Protein AF-A0A961VDP0-F1 (afdb_monomer_lite)

Secondary structure (DSSP, 8-state):
------------SS--GGGSGGGT-SSS--HHHHHHHHTS---SS---SSSSHHHHHHHHHHSS--

Sequence (66 aa):
MATRPNILFLFSDQHARNVAGCYGDALSPTPNIDRIAAAGVTFGSAYCAAPICTPSRMSLLTGRWP

Structure (mmCIF, N/CA/C/O backbone):
data_AF-A0A961VDP0-F1
#
_entry.id   AF-A0A961VDP0-F1
#
loop_
_atom_site.group_PDB
_atom_site.id
_atom_site.type_symbol
_atom_site.label_atom_id
_atom_site.label_alt_id
_atom_site.label_comp_id
_atom_site.label_asym_id
_atom_site.label_entity_id
_atom_site.label_seq_id
_atom_site.pdbx_PDB_ins_code
_atom_site.Cartn_x
_atom_site.Cartn_y
_atom_site.Cartn_z
_atom_site.occupancy
_atom_site.B_iso_or_equiv
_atom_site.auth_seq_id
_atom_site.auth_comp_id
_atom_site.auth_asym_id
_atom_site.auth_atom_id
_atom_site.pdbx_PDB_model_num
ATOM 1 N N . MET A 1 1 ? -21.628 24.172 -1.764 1.00 51.06 1 MET A N 1
ATOM 2 C CA . MET A 1 1 ? -20.207 23.972 -2.130 1.00 51.06 1 MET A CA 1
ATOM 3 C C . MET A 1 1 ? -19.716 22.732 -1.412 1.00 51.06 1 MET A C 1
ATOM 5 O O . MET A 1 1 ? -19.936 22.644 -0.211 1.00 51.06 1 MET A O 1
ATOM 9 N N . ALA A 1 2 ? -19.116 21.771 -2.117 1.00 72.19 2 ALA A N 1
ATOM 10 C CA . ALA A 1 2 ? -18.436 20.667 -1.445 1.00 72.19 2 ALA A CA 1
ATOM 11 C C . ALA A 1 2 ? -17.237 21.236 -0.674 1.00 72.19 2 ALA A C 1
ATOM 13 O O . ALA A 1 2 ? -16.472 22.034 -1.220 1.00 72.19 2 ALA A O 1
ATOM 14 N N . THR A 1 3 ? -17.107 20.887 0.602 1.00 91.81 3 THR A N 1
ATOM 15 C CA . THR A 1 3 ? -15.958 21.278 1.418 1.00 91.81 3 THR A CA 1
ATOM 16 C C . THR A 1 3 ? -14.700 20.640 0.832 1.00 91.81 3 THR A C 1
ATOM 18 O O . THR A 1 3 ? -14.700 19.462 0.480 1.00 91.81 3 THR A O 1
ATOM 21 N N . ARG A 1 4 ? -13.625 21.419 0.667 1.00 94.56 4 ARG A N 1
ATOM 22 C CA . ARG A 1 4 ? -12.357 20.897 0.143 1.00 94.56 4 ARG A CA 1
ATOM 23 C C . ARG A 1 4 ? -11.682 20.073 1.249 1.00 94.56 4 ARG A C 1
ATOM 25 O O . ARG A 1 4 ? -11.338 20.662 2.274 1.00 94.56 4 ARG A O 1
ATOM 32 N N . PRO A 1 5 ? -11.513 18.749 1.094 1.00 96.25 5 PRO A N 1
ATOM 33 C CA . PRO A 1 5 ? -10.920 17.934 2.145 1.00 96.25 5 PRO A CA 1
ATOM 34 C C . PRO A 1 5 ? -9.411 18.179 2.235 1.00 96.25 5 PRO A C 1
ATOM 36 O O . PRO A 1 5 ? -8.752 18.471 1.236 1.00 96.25 5 PRO A O 1
ATOM 39 N N . ASN A 1 6 ? -8.859 18.004 3.434 1.00 96.81 6 ASN A N 1
ATOM 40 C CA . ASN A 1 6 ? -7.417 17.870 3.616 1.00 96.81 6 ASN A CA 1
ATOM 41 C C . ASN A 1 6 ? -6.988 16.452 3.216 1.00 96.81 6 ASN A C 1
ATOM 43 O O . ASN A 1 6 ? -7.691 15.488 3.520 1.00 96.81 6 ASN A O 1
ATOM 47 N N . ILE A 1 7 ? -5.830 16.323 2.565 1.00 96.62 7 ILE A N 1
ATOM 48 C CA . ILE A 1 7 ? -5.270 15.032 2.148 1.00 96.62 7 ILE A CA 1
ATOM 49 C C . ILE A 1 7 ? -4.010 14.766 2.974 1.00 96.62 7 ILE A C 1
ATOM 51 O O . ILE A 1 7 ? -3.044 15.520 2.887 1.00 96.62 7 ILE A O 1
ATOM 55 N N . LEU A 1 8 ? -4.018 13.686 3.758 1.00 96.94 8 LEU A N 1
ATOM 56 C CA . LEU A 1 8 ? -2.841 13.161 4.449 1.00 96.94 8 LEU A CA 1
ATOM 57 C C . LEU A 1 8 ? -2.387 11.886 3.737 1.00 96.94 8 LEU A C 1
ATOM 59 O O . LEU A 1 8 ? -3.136 10.913 3.677 1.00 96.94 8 LEU A O 1
ATOM 63 N N . PHE A 1 9 ? -1.160 11.888 3.221 1.00 96.94 9 PHE A N 1
ATOM 64 C CA . PHE A 1 9 ? -0.554 10.726 2.582 1.00 96.94 9 PHE A CA 1
ATOM 65 C C . PHE A 1 9 ? 0.554 10.151 3.470 1.00 96.94 9 PHE A C 1
ATOM 67 O O . PHE A 1 9 ? 1.550 10.820 3.735 1.00 96.94 9 PHE A O 1
ATOM 74 N N . LEU A 1 10 ? 0.370 8.915 3.939 1.00 96.56 10 LEU A N 1
ATOM 75 C CA . LEU A 1 10 ? 1.342 8.194 4.762 1.00 96.56 10 LEU A CA 1
ATOM 76 C C . LEU A 1 10 ? 2.027 7.122 3.915 1.00 96.56 10 LEU A C 1
ATOM 78 O O . LEU A 1 10 ? 1.353 6.289 3.313 1.00 96.56 10 LEU A O 1
ATOM 82 N N . PHE A 1 11 ? 3.360 7.124 3.896 1.00 95.69 11 PHE A N 1
ATOM 83 C CA . PHE A 1 11 ? 4.156 6.160 3.137 1.00 95.69 11 PHE A CA 1
ATOM 84 C C . PHE A 1 11 ? 5.217 5.525 4.033 1.00 95.69 11 PHE A C 1
ATOM 86 O O . PHE A 1 11 ? 6.221 6.153 4.368 1.00 95.69 11 PHE A O 1
ATOM 93 N N . SER A 1 12 ? 4.980 4.281 4.440 1.00 95.38 12 SER A N 1
ATOM 94 C CA . SER A 1 12 ? 5.931 3.493 5.226 1.00 95.38 12 SER A CA 1
ATOM 95 C C . SER A 1 12 ? 7.034 2.912 4.341 1.00 95.38 12 SER A C 1
ATOM 97 O O . SER A 1 12 ? 6.756 2.468 3.228 1.00 95.38 12 SER A O 1
ATOM 99 N N . ASP A 1 13 ? 8.268 2.872 4.843 1.00 96.81 13 ASP A N 1
ATOM 100 C CA . ASP A 1 13 ? 9.407 2.283 4.132 1.00 96.81 13 ASP A CA 1
ATOM 101 C C . ASP A 1 13 ? 9.565 0.793 4.467 1.00 96.81 13 ASP A C 1
ATOM 103 O O . ASP A 1 13 ? 9.446 0.413 5.629 1.00 96.81 13 ASP A O 1
ATOM 107 N N . GLN A 1 14 ? 9.817 -0.036 3.449 1.00 95.06 14 GLN A N 1
ATOM 108 C CA . GLN A 1 14 ? 10.018 -1.493 3.554 1.00 95.06 14 GLN A CA 1
ATOM 109 C C . GLN A 1 14 ? 8.952 -2.251 4.375 1.00 95.06 14 GLN A C 1
ATOM 111 O O . GLN A 1 14 ? 9.209 -3.320 4.925 1.00 95.06 14 GLN A O 1
ATOM 116 N N . HIS A 1 15 ? 7.732 -1.721 4.447 1.00 95.12 15 HIS A N 1
ATOM 117 C CA . HIS A 1 15 ? 6.650 -2.322 5.218 1.00 95.12 15 HIS A CA 1
ATOM 118 C C . HIS A 1 15 ? 5.967 -3.427 4.410 1.00 95.12 15 HIS A C 1
ATOM 120 O O . HIS A 1 15 ? 5.297 -3.166 3.408 1.00 95.12 15 HIS A O 1
ATOM 126 N N . ALA A 1 16 ? 6.145 -4.671 4.845 1.00 95.12 16 ALA A N 1
ATOM 127 C CA . ALA A 1 16 ? 5.499 -5.809 4.213 1.00 95.12 16 ALA A CA 1
ATOM 128 C C . ALA A 1 16 ? 3.992 -5.824 4.516 1.00 95.12 16 ALA A C 1
ATOM 130 O O . ALA A 1 16 ? 3.552 -5.528 5.622 1.00 95.12 16 ALA A O 1
ATOM 131 N N . ARG A 1 17 ? 3.175 -6.208 3.533 1.00 95.25 17 ARG A N 1
ATOM 132 C CA . ARG A 1 17 ? 1.713 -6.270 3.696 1.00 95.25 17 ARG A CA 1
ATOM 133 C C . ARG A 1 17 ? 1.288 -7.193 4.844 1.00 95.25 17 ARG A C 1
ATOM 135 O O . ARG A 1 17 ? 0.331 -6.902 5.548 1.00 95.25 17 ARG A O 1
ATOM 142 N N . ASN A 1 18 ? 1.970 -8.322 4.991 1.00 95.31 18 ASN A N 1
ATOM 143 C CA . ASN A 1 18 ? 1.598 -9.409 5.892 1.00 95.31 18 ASN A CA 1
ATOM 144 C C . ASN A 1 18 ? 1.980 -9.174 7.360 1.00 95.31 18 ASN A C 1
ATOM 146 O O . ASN A 1 18 ? 1.803 -10.096 8.143 1.00 95.31 18 ASN A O 1
ATOM 150 N N . VAL A 1 19 ? 2.516 -8.002 7.722 1.00 96.06 19 VAL A N 1
ATOM 151 C CA . VAL A 1 19 ? 2.866 -7.664 9.118 1.00 96.06 19 VAL A CA 1
ATOM 152 C C . VAL A 1 19 ? 1.903 -6.652 9.753 1.00 96.06 19 VAL A C 1
ATOM 154 O O . VAL A 1 19 ? 2.204 -6.072 10.792 1.00 96.06 19 VAL A O 1
ATOM 157 N N . ALA A 1 20 ? 0.759 -6.397 9.112 1.00 96.56 20 ALA A N 1
ATOM 158 C CA . ALA A 1 20 ? -0.316 -5.595 9.684 1.00 96.56 20 ALA A CA 1
ATOM 159 C C . ALA A 1 20 ? -1.519 -6.480 10.034 1.00 96.56 20 ALA A C 1
ATOM 161 O O . ALA A 1 20 ? -1.915 -7.352 9.252 1.00 96.56 20 ALA A O 1
ATOM 162 N N . GLY A 1 21 ? -2.130 -6.216 11.189 1.00 97.19 21 GLY A N 1
ATOM 163 C CA . GLY A 1 21 ? -3.265 -6.968 11.722 1.00 97.19 21 GLY A CA 1
ATOM 164 C C . GLY A 1 21 ? -4.467 -6.990 10.779 1.00 97.19 21 GLY A C 1
ATOM 165 O O . GLY A 1 21 ? -5.089 -8.032 10.584 1.00 97.19 21 GLY A O 1
ATOM 166 N N . CYS A 1 22 ? -4.741 -5.885 10.081 1.00 96.56 22 CYS A N 1
ATOM 167 C CA . CYS A 1 22 ?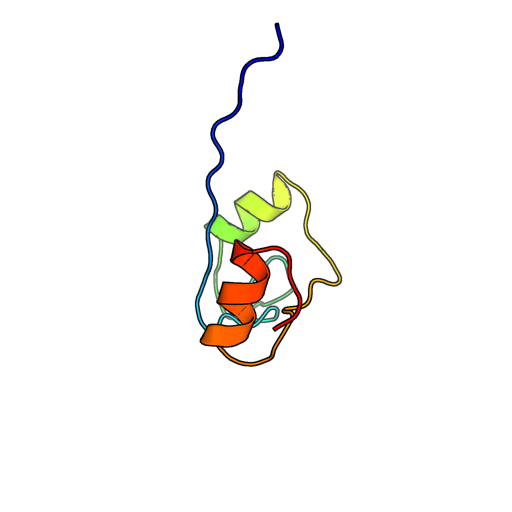 -5.790 -5.804 9.060 1.00 96.56 22 CYS A CA 1
ATOM 168 C C . CYS A 1 22 ? -5.569 -6.720 7.839 1.00 96.56 22 CYS A C 1
ATOM 170 O O . CYS A 1 22 ? -6.508 -6.960 7.080 1.00 96.56 22 CYS A O 1
ATOM 172 N N . TYR A 1 23 ? -4.361 -7.265 7.662 1.00 97.31 23 TYR A N 1
ATOM 173 C CA . TYR A 1 23 ? -4.042 -8.301 6.677 1.00 97.31 23 TYR A CA 1
ATOM 174 C C . TYR A 1 23 ? -3.849 -9.695 7.296 1.00 97.31 23 TYR A C 1
ATOM 176 O O . TYR A 1 23 ? -3.452 -10.619 6.585 1.00 97.31 23 TYR A O 1
ATOM 184 N N . GLY A 1 24 ? -4.176 -9.866 8.579 1.00 95.62 24 GLY A N 1
ATOM 185 C CA . GLY A 1 24 ? -4.187 -11.153 9.273 1.00 95.62 24 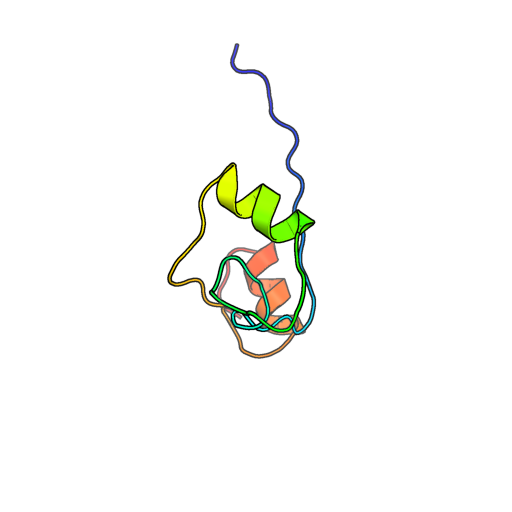GLY A CA 1
ATOM 186 C C . GLY A 1 24 ? -2.939 -11.463 10.097 1.00 95.62 24 GLY A C 1
ATOM 187 O O . GLY A 1 24 ? -2.798 -12.606 10.526 1.00 95.62 24 GLY A O 1
ATOM 188 N N . ASP A 1 25 ? -2.041 -10.498 10.325 1.00 97.06 25 ASP A N 1
ATOM 189 C CA . ASP A 1 25 ? -0.919 -10.729 11.238 1.00 97.06 25 ASP A CA 1
ATOM 190 C C . ASP A 1 25 ? -1.391 -10.820 12.695 1.00 97.06 25 ASP A C 1
ATOM 192 O O . ASP A 1 25 ? -2.126 -9.962 13.183 1.00 97.06 25 ASP A O 1
ATOM 196 N N . ALA A 1 26 ? -0.943 -11.859 13.396 1.00 93.56 26 ALA A N 1
ATOM 197 C CA . ALA A 1 26 ? -1.236 -12.080 14.809 1.00 93.56 26 ALA A CA 1
ATOM 198 C C . ALA A 1 26 ? -0.059 -11.708 15.728 1.00 93.56 26 ALA A C 1
ATOM 200 O O . ALA A 1 26 ? -0.225 -11.704 16.947 1.00 93.56 26 ALA A O 1
ATOM 201 N N . LEU A 1 27 ? 1.127 -11.434 15.168 1.00 95.81 27 LEU A N 1
ATOM 202 C CA . LEU A 1 27 ? 2.352 -11.214 15.940 1.00 95.81 27 LEU A CA 1
ATOM 203 C C . LEU A 1 27 ? 2.686 -9.731 16.121 1.00 95.81 27 LEU A C 1
ATOM 205 O O . LEU A 1 27 ? 3.118 -9.343 17.207 1.00 95.81 27 LEU A O 1
ATOM 209 N N . SER A 1 28 ? 2.495 -8.902 15.092 1.00 94.38 28 SER A N 1
ATOM 210 C CA . SER A 1 28 ? 2.765 -7.464 15.147 1.00 94.38 28 SER A CA 1
ATOM 211 C C . SER A 1 28 ? 1.494 -6.679 15.495 1.00 94.38 28 SER A C 1
ATOM 213 O O . SER A 1 28 ? 0.581 -6.575 14.672 1.00 94.38 28 SER A O 1
ATOM 215 N N . PRO A 1 29 ? 1.390 -6.089 16.700 1.00 95.31 29 PRO A N 1
ATOM 216 C CA . PRO A 1 29 ? 0.235 -5.273 17.046 1.00 95.31 29 PRO A CA 1
ATOM 217 C C . PRO A 1 29 ? 0.255 -3.943 16.277 1.00 95.31 29 PRO A C 1
ATOM 219 O O . PRO A 1 29 ? 1.096 -3.077 16.526 1.00 95.31 29 PRO A O 1
ATOM 222 N N . THR A 1 30 ? -0.732 -3.730 15.399 1.00 97.62 30 THR A N 1
ATOM 223 C CA . THR A 1 30 ? -0.877 -2.503 14.592 1.00 97.62 30 THR A CA 1
ATOM 224 C C . THR A 1 30 ? -2.192 -1.743 14.838 1.00 97.62 30 THR A C 1
ATOM 226 O O . THR A 1 30 ? -2.829 -1.290 13.882 1.00 97.62 30 THR A O 1
ATOM 229 N N . PRO A 1 31 ? -2.597 -1.480 16.099 1.00 97.62 31 PRO A N 1
ATOM 230 C CA . PRO A 1 31 ? -3.961 -1.049 16.435 1.00 97.62 31 PRO A CA 1
ATOM 231 C C . PRO A 1 31 ? -4.407 0.250 15.744 1.00 97.62 31 PRO A C 1
ATOM 233 O O . PRO A 1 31 ? -5.583 0.426 15.433 1.00 97.62 31 PRO A O 1
ATOM 236 N N . ASN A 1 32 ? -3.480 1.173 15.466 1.00 97.75 32 ASN A N 1
ATOM 237 C CA . ASN A 1 32 ? -3.796 2.416 14.757 1.00 97.75 32 ASN A CA 1
ATOM 238 C C . ASN A 1 32 ? -4.041 2.208 13.257 1.00 97.75 32 ASN A C 1
ATOM 240 O O . ASN A 1 32 ? -4.925 2.856 12.699 1.00 97.75 32 ASN A O 1
ATOM 244 N N . ILE A 1 33 ? -3.278 1.319 12.616 1.00 97.38 33 ILE A N 1
ATOM 245 C CA . ILE A 1 33 ? -3.464 0.966 11.201 1.00 97.38 33 ILE A CA 1
ATOM 246 C C . ILE A 1 33 ? -4.760 0.170 11.056 1.00 97.38 33 ILE A C 1
ATOM 248 O O . ILE A 1 33 ? -5.564 0.471 10.177 1.00 97.38 33 ILE A O 1
ATOM 252 N N . ASP A 1 34 ? -5.013 -0.762 11.974 1.00 97.81 34 ASP A N 1
ATOM 253 C CA . ASP A 1 34 ? -6.223 -1.586 11.984 1.00 97.81 34 ASP A CA 1
ATOM 254 C C . ASP A 1 34 ? -7.481 -0.728 12.162 1.00 97.81 34 ASP A C 1
ATOM 256 O O . ASP A 1 34 ? -8.473 -0.906 11.456 1.00 97.81 34 ASP A O 1
ATOM 260 N N . ARG A 1 35 ? -7.418 0.289 13.032 1.00 98.31 35 ARG A N 1
ATOM 261 C CA . ARG A 1 35 ? -8.496 1.273 13.197 1.00 98.31 35 ARG A CA 1
ATOM 262 C C . ARG A 1 35 ? -8.754 2.084 11.923 1.00 98.31 35 ARG A C 1
ATOM 264 O O . ARG A 1 35 ? -9.909 2.378 11.626 1.00 98.31 35 ARG A O 1
ATOM 271 N N . ILE A 1 36 ? -7.710 2.464 11.180 1.00 97.62 36 ILE A N 1
ATOM 272 C CA . ILE A 1 36 ? -7.862 3.163 9.890 1.00 97.62 36 ILE A CA 1
ATOM 273 C C . ILE A 1 36 ? -8.503 2.229 8.857 1.00 97.62 36 ILE A C 1
ATOM 275 O O . ILE A 1 36 ? -9.429 2.641 8.163 1.00 97.62 36 ILE A O 1
ATOM 279 N N . ALA A 1 37 ? -8.051 0.975 8.789 1.00 97.62 37 ALA A N 1
ATOM 280 C CA . ALA A 1 37 ? -8.583 -0.035 7.8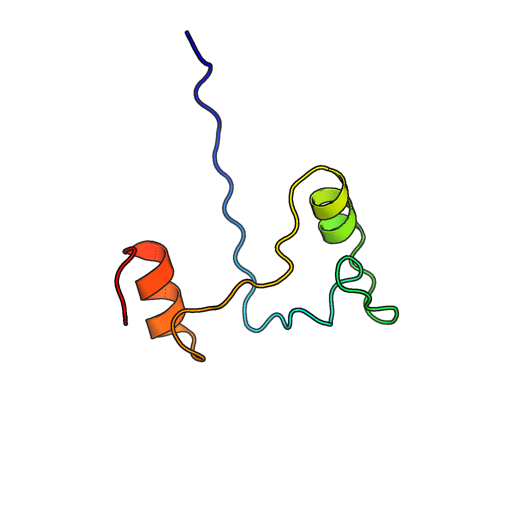80 1.00 97.62 37 ALA A CA 1
ATOM 281 C C . ALA A 1 37 ? -10.077 -0.313 8.130 1.00 97.62 37 ALA A C 1
ATOM 283 O O . ALA A 1 37 ? -10.853 -0.361 7.179 1.00 97.62 37 ALA A O 1
ATOM 284 N N . ALA A 1 38 ? -10.492 -0.423 9.398 1.00 98.06 38 ALA A N 1
ATOM 285 C CA . ALA A 1 38 ? -11.887 -0.649 9.787 1.00 98.06 38 ALA A CA 1
ATOM 286 C C . ALA A 1 38 ? -12.816 0.544 9.495 1.00 98.06 38 ALA A C 1
ATOM 288 O O . ALA A 1 38 ? -14.015 0.360 9.299 1.00 98.06 38 ALA A O 1
ATOM 289 N N . ALA A 1 39 ? -12.278 1.766 9.469 1.00 98.38 39 ALA A N 1
ATOM 290 C CA . ALA A 1 39 ? -13.032 2.990 9.194 1.00 98.38 39 ALA A CA 1
ATOM 291 C C . ALA A 1 39 ? -13.033 3.391 7.706 1.00 98.38 39 ALA A C 1
ATOM 293 O O . ALA A 1 39 ? -13.561 4.449 7.359 1.00 98.38 39 ALA A O 1
ATOM 294 N N . GLY A 1 40 ? -12.415 2.593 6.831 1.00 97.19 40 GLY A N 1
ATOM 295 C CA . GLY A 1 40 ? -12.176 2.962 5.441 1.00 97.19 40 GLY A CA 1
ATOM 296 C C . GLY A 1 40 ? -12.183 1.778 4.482 1.00 97.19 40 GLY A C 1
ATOM 297 O O . GLY A 1 40 ? -12.886 0.790 4.674 1.00 97.19 40 GLY A O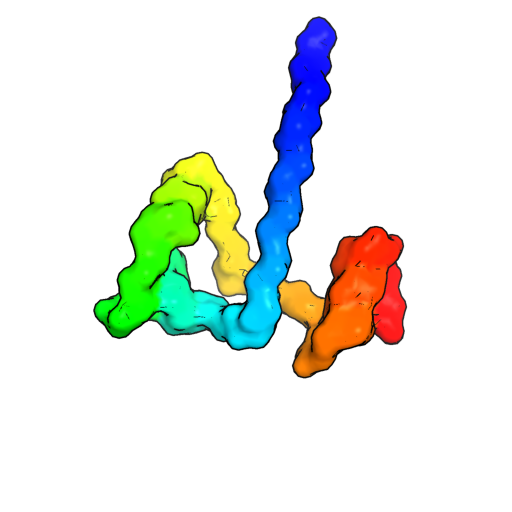 1
ATOM 298 N N . VAL A 1 41 ? -11.407 1.909 3.406 1.00 98.12 41 VAL A N 1
ATOM 299 C CA . VAL A 1 41 ? -11.275 0.885 2.365 1.00 98.12 41 VAL A CA 1
ATOM 300 C C . VAL A 1 41 ? -9.891 0.256 2.452 1.00 98.12 41 VAL A C 1
ATOM 302 O O . VAL A 1 41 ? -8.881 0.959 2.441 1.00 98.12 41 VAL A O 1
ATOM 305 N N . THR A 1 42 ? -9.854 -1.075 2.489 1.00 97.19 42 THR A N 1
ATOM 306 C CA . THR A 1 42 ? -8.619 -1.866 2.476 1.00 97.19 42 THR A CA 1
ATOM 307 C C . THR A 1 42 ? -8.475 -2.570 1.133 1.00 97.19 42 THR A C 1
ATOM 309 O O . THR A 1 42 ? -9.391 -3.253 0.677 1.00 97.19 42 THR A O 1
ATOM 312 N N . PHE A 1 43 ? -7.320 -2.423 0.486 1.00 97.44 43 PHE A N 1
ATOM 313 C CA . PHE A 1 43 ? -7.065 -3.035 -0.816 1.00 97.44 43 PHE A CA 1
ATOM 314 C C . PHE A 1 43 ? -6.547 -4.467 -0.652 1.00 97.44 43 PHE A C 1
ATOM 316 O O . PHE A 1 43 ? -5.462 -4.695 -0.126 1.00 97.44 43 PHE A O 1
ATOM 323 N N . GLY A 1 44 ? -7.282 -5.450 -1.177 1.00 96.62 44 GLY A N 1
ATOM 324 C CA . GLY A 1 44 ? -6.839 -6.851 -1.188 1.00 96.62 44 GLY A CA 1
ATOM 325 C C . GLY A 1 44 ? -5.677 -7.134 -2.150 1.00 96.62 44 GLY A C 1
ATOM 326 O O . GLY A 1 44 ? -5.050 -8.192 -2.071 1.00 96.62 44 GLY A O 1
ATOM 327 N N . SER A 1 45 ? -5.386 -6.219 -3.075 1.00 96.81 45 SER A N 1
ATOM 328 C CA . SER A 1 45 ? -4.312 -6.326 -4.068 1.00 96.81 45 SER A CA 1
ATOM 329 C C . SER A 1 45 ? -3.842 -4.927 -4.472 1.00 96.81 45 SER A C 1
ATOM 331 O O . SER A 1 45 ? -4.438 -4.294 -5.338 1.00 96.81 45 SER A O 1
ATOM 333 N N . ALA A 1 46 ? -2.792 -4.434 -3.813 1.00 96.69 46 ALA A N 1
ATOM 334 C CA . ALA A 1 46 ? -2.124 -3.172 -4.127 1.00 96.69 46 ALA A CA 1
ATOM 335 C C . ALA A 1 46 ? -0.637 -3.442 -4.394 1.00 96.69 46 ALA A C 1
ATOM 337 O O . ALA A 1 46 ? 0.008 -4.142 -3.612 1.00 96.69 46 ALA A O 1
ATOM 338 N N . TYR A 1 47 ? -0.103 -2.900 -5.490 1.00 96.75 47 TYR A N 1
ATOM 339 C CA . TYR A 1 47 ? 1.257 -3.171 -5.960 1.00 96.75 47 TYR A CA 1
ATOM 340 C C . TYR A 1 47 ? 2.048 -1.874 -6.129 1.00 96.75 47 TYR A C 1
ATOM 342 O O . TYR A 1 47 ? 1.508 -0.858 -6.565 1.00 96.75 47 TYR A O 1
ATOM 350 N N . CYS A 1 48 ? 3.340 -1.922 -5.805 1.00 96.69 48 CYS A N 1
ATOM 351 C CA . CYS A 1 48 ? 4.280 -0.873 -6.184 1.00 96.69 48 CYS A CA 1
ATOM 352 C C . CYS A 1 48 ? 4.695 -1.036 -7.654 1.00 96.69 48 CYS A C 1
ATOM 354 O O . CYS A 1 48 ? 4.676 -2.141 -8.194 1.00 96.69 48 CYS A O 1
ATOM 356 N N . ALA A 1 49 ? 5.088 0.064 -8.300 1.00 97.88 49 ALA A N 1
ATOM 357 C CA . ALA A 1 49 ? 5.527 0.037 -9.698 1.00 97.88 49 ALA A CA 1
ATOM 358 C C . ALA A 1 49 ? 6.916 -0.605 -9.883 1.00 97.88 49 ALA A C 1
ATOM 360 O O . ALA A 1 49 ? 7.226 -1.100 -10.962 1.00 97.88 49 ALA A O 1
ATOM 361 N N . ALA A 1 50 ? 7.750 -0.599 -8.839 1.00 97.56 50 ALA A N 1
ATOM 362 C CA . ALA A 1 50 ? 9.074 -1.212 -8.834 1.00 97.56 50 ALA A CA 1
ATOM 363 C C . ALA A 1 50 ? 9.425 -1.719 -7.424 1.00 97.56 50 ALA A C 1
ATOM 365 O O . ALA A 1 50 ? 9.066 -1.062 -6.447 1.00 97.56 50 ALA A O 1
ATOM 366 N N . PRO A 1 51 ? 10.187 -2.819 -7.284 1.00 96.00 51 PRO A N 1
ATOM 367 C CA . PRO A 1 51 ? 10.517 -3.415 -5.986 1.00 96.00 51 PRO A CA 1
ATOM 368 C C . PRO A 1 51 ? 11.681 -2.706 -5.264 1.00 96.00 51 PRO A C 1
ATOM 370 O O . PRO A 1 51 ? 12.369 -3.319 -4.452 1.00 96.00 51 PRO A O 1
ATOM 373 N N . ILE A 1 52 ? 11.948 -1.429 -5.571 1.00 96.94 52 ILE A N 1
ATOM 374 C CA . ILE A 1 52 ? 13.027 -0.651 -4.949 1.00 96.94 52 ILE A CA 1
ATOM 375 C C . ILE A 1 52 ? 12.660 0.831 -4.794 1.00 96.94 52 ILE A C 1
ATOM 377 O O . ILE A 1 52 ? 11.839 1.373 -5.536 1.00 96.94 52 ILE A O 1
ATOM 381 N N . CYS A 1 53 ? 13.258 1.478 -3.789 1.00 96.94 53 CYS A N 1
ATOM 382 C CA . CYS A 1 53 ? 12.792 2.736 -3.207 1.00 96.94 53 CYS A CA 1
ATOM 383 C C . CYS A 1 53 ? 12.611 3.867 -4.226 1.00 96.94 53 CYS A C 1
ATOM 385 O O . CYS A 1 53 ? 11.507 4.388 -4.371 1.00 96.94 53 CYS A O 1
ATOM 387 N N . THR A 1 54 ? 13.678 4.265 -4.921 1.00 97.50 54 THR A N 1
ATOM 388 C CA . THR A 1 54 ? 13.665 5.428 -5.822 1.00 97.50 54 THR A CA 1
ATOM 389 C C . THR A 1 54 ? 12.648 5.300 -6.962 1.00 97.50 54 THR A C 1
ATOM 391 O O . THR A 1 54 ? 11.777 6.167 -7.046 1.00 97.50 54 THR A O 1
ATOM 394 N N . PRO A 1 55 ? 12.673 4.247 -7.804 1.00 97.56 55 PRO A N 1
ATOM 395 C CA . PRO A 1 55 ? 11.698 4.108 -8.883 1.00 97.56 55 PRO A CA 1
ATOM 396 C C . PRO A 1 55 ? 10.265 3.976 -8.354 1.00 97.56 55 PRO A C 1
ATOM 398 O O . PRO A 1 55 ? 9.376 4.645 -8.868 1.00 97.56 55 PRO A O 1
ATOM 401 N N . SER A 1 56 ? 10.028 3.231 -7.263 1.00 97.81 56 SER A N 1
ATOM 402 C CA . SER A 1 56 ? 8.682 3.131 -6.678 1.00 97.81 56 SER A CA 1
ATOM 403 C C . SER A 1 56 ? 8.135 4.488 -6.229 1.00 97.81 56 SER A C 1
ATOM 405 O O . SER A 1 56 ? 6.960 4.785 -6.450 1.00 97.81 56 SER A O 1
ATOM 407 N N . ARG A 1 57 ? 8.963 5.305 -5.566 1.00 97.75 57 ARG A N 1
ATOM 408 C CA . ARG A 1 57 ? 8.563 6.622 -5.047 1.00 97.75 57 ARG A CA 1
ATOM 409 C C . ARG A 1 57 ? 8.367 7.629 -6.178 1.00 97.75 57 ARG A C 1
ATOM 411 O O . ARG A 1 57 ? 7.415 8.402 -6.136 1.00 97.75 57 ARG A O 1
ATOM 418 N N . MET A 1 58 ? 9.217 7.595 -7.204 1.00 98.00 58 MET A N 1
ATOM 419 C CA . MET A 1 58 ? 9.069 8.466 -8.371 1.00 98.00 58 MET A CA 1
ATOM 420 C C . MET A 1 58 ? 7.797 8.147 -9.157 1.00 98.00 58 MET A C 1
ATOM 422 O O . MET A 1 58 ? 7.068 9.071 -9.521 1.00 98.00 58 MET A O 1
ATOM 426 N N . SER A 1 59 ? 7.467 6.867 -9.352 1.00 98.19 59 SER A N 1
ATOM 427 C CA . SER A 1 59 ? 6.214 6.482 -10.007 1.00 98.19 59 SER A CA 1
ATOM 428 C C . SER A 1 59 ? 4.981 6.919 -9.231 1.00 98.19 59 SER A C 1
ATOM 430 O O . SER A 1 59 ? 4.032 7.426 -9.821 1.00 98.19 59 SER A O 1
ATOM 432 N N . LEU A 1 60 ? 5.014 6.787 -7.905 1.00 97.31 60 LEU A N 1
ATOM 433 C CA . LEU A 1 60 ? 3.947 7.250 -7.023 1.00 97.31 60 LEU A CA 1
ATOM 434 C C . LEU A 1 60 ? 3.730 8.772 -7.112 1.00 97.31 60 LEU A C 1
ATOM 436 O O . LEU A 1 60 ? 2.589 9.217 -7.185 1.00 97.31 60 LEU A O 1
ATOM 440 N N . LEU A 1 61 ? 4.807 9.565 -7.099 1.00 97.56 61 LEU A N 1
ATOM 441 C CA . LEU A 1 61 ? 4.723 11.032 -7.116 1.00 97.56 61 LEU A CA 1
ATOM 442 C C . LEU A 1 61 ? 4.326 11.593 -8.485 1.00 97.56 61 LEU A C 1
ATOM 444 O O . LEU A 1 61 ? 3.655 12.618 -8.560 1.00 97.56 61 LEU A O 1
ATOM 448 N N . THR A 1 62 ? 4.769 10.947 -9.563 1.00 98.06 62 THR A N 1
ATOM 449 C CA . THR A 1 62 ? 4.576 11.450 -10.932 1.00 98.06 62 THR A CA 1
ATOM 450 C C . THR A 1 62 ? 3.398 10.807 -11.658 1.00 98.06 62 THR A C 1
ATOM 452 O O . THR A 1 62 ? 2.966 11.335 -12.681 1.00 98.06 62 THR A O 1
ATOM 455 N N . GLY A 1 63 ? 2.891 9.668 -11.176 1.00 97.75 63 GLY A N 1
ATOM 456 C CA . GLY A 1 63 ? 1.886 8.867 -11.880 1.00 97.75 63 GLY A CA 1
ATOM 457 C C . GLY A 1 63 ? 2.413 8.215 -13.164 1.00 97.75 63 GLY A C 1
ATOM 458 O O . GLY A 1 63 ? 1.626 7.889 -14.051 1.00 97.75 63 GLY A O 1
ATOM 459 N N . ARG A 1 64 ? 3.737 8.059 -13.303 1.00 97.75 64 ARG A N 1
ATOM 460 C CA . ARG A 1 64 ? 4.399 7.503 -14.495 1.00 97.75 64 ARG A CA 1
ATOM 461 C C . ARG A 1 64 ? 5.139 6.214 -14.158 1.00 97.75 64 ARG A C 1
ATOM 463 O O . ARG A 1 64 ? 5.607 6.035 -13.036 1.00 97.75 64 ARG A O 1
ATOM 470 N N . TRP A 1 65 ? 5.271 5.324 -15.136 1.00 96.6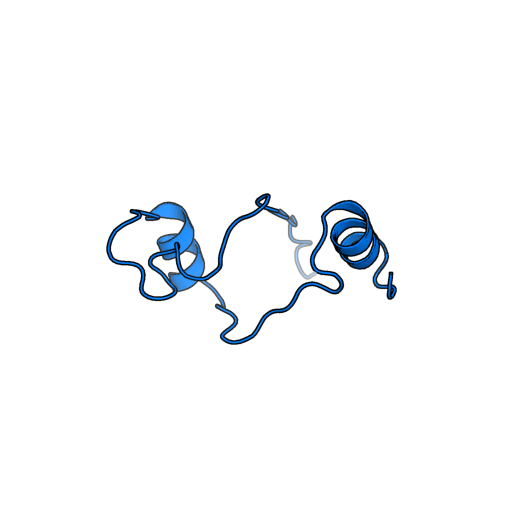2 65 TRP A N 1
ATOM 471 C CA . TRP A 1 65 ? 6.108 4.135 -14.980 1.00 96.62 65 TRP A CA 1
ATOM 472 C C . TRP A 1 65 ? 7.583 4.525 -14.761 1.00 96.62 65 TRP A C 1
ATOM 474 O O . TRP A 1 65 ? 7.997 5.561 -15.294 1.00 96.62 65 TRP A O 1
ATOM 484 N N . PRO A 1 66 ? 8.323 3.765 -13.931 1.00 86.19 66 PRO A N 1
ATOM 485 C CA . PRO A 1 66 ? 9.714 4.055 -13.605 1.00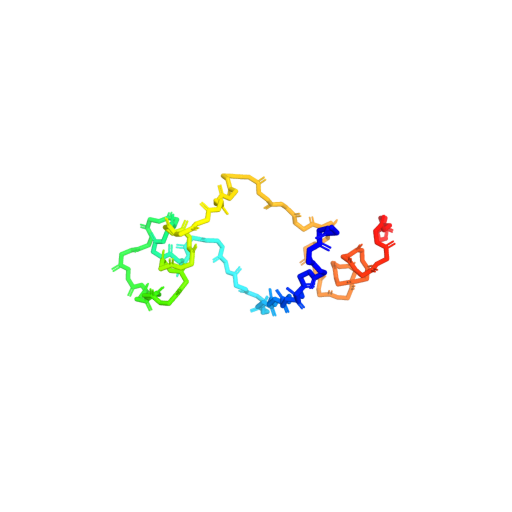 86.19 66 PRO A CA 1
ATOM 486 C C . PRO A 1 66 ? 10.690 3.721 -14.735 1.00 86.19 66 PRO A C 1
ATOM 488 O O . PRO A 1 66 ? 10.318 2.944 -15.644 1.00 86.19 66 PRO A O 1
#

Foldseek 3Di:
DPDDDDDDDDDDPPDDPQQAVCNPDPPHDDPVVNVVCVVDPDDPDDDFLDPDDPQSVCCVVPVDRD

Radius of gyration: 14.48 Å; chains: 1; bounding box: 34×36×32 Å

pLDDT: mean 95.51, std 6.51, range [51.06, 98.38]